Protein AF-A0A420BKL4-F1 (afdb_monomer)

pLDDT: mean 74.93, std 11.29, range [52.28, 95.12]

Mean predicted aligned error: 17.03 Å

Structure (mmCIF, N/CA/C/O backbone):
data_AF-A0A420BKL4-F1
#
_entry.id   AF-A0A420BKL4-F1
#
loop_
_atom_site.group_PDB
_atom_site.id
_atom_site.type_symbol
_atom_site.label_atom_id
_atom_site.label_alt_id
_atom_site.label_comp_id
_atom_site.label_asym_id
_atom_site.label_entity_id
_atom_site.label_seq_id
_atom_site.pdbx_PDB_ins_code
_atom_site.Cartn_x
_atom_site.Cartn_y
_atom_site.Cartn_z
_atom_site.occupancy
_atom_site.B_iso_or_equiv
_atom_site.auth_seq_id
_atom_site.auth_comp_id
_atom_site.auth_asym_id
_atom_site.auth_atom_id
_atom_site.pdbx_PDB_model_num
ATOM 1 N N . MET A 1 1 ? -34.148 3.876 55.852 1.00 53.66 1 MET A N 1
ATOM 2 C CA . MET A 1 1 ? -34.516 3.907 54.414 1.00 53.66 1 MET A CA 1
ATOM 3 C C . MET A 1 1 ? -33.593 2.957 53.658 1.00 53.66 1 MET A C 1
ATOM 5 O O . MET A 1 1 ? -32.383 3.108 53.766 1.00 53.66 1 MET A O 1
ATOM 9 N N . LYS A 1 2 ? -34.124 1.938 52.968 1.00 64.88 2 LYS A N 1
ATOM 10 C CA . LYS A 1 2 ? -33.305 1.006 52.170 1.00 64.88 2 LYS A CA 1
ATOM 11 C C . LYS A 1 2 ? -32.885 1.707 50.871 1.00 64.88 2 LYS A C 1
ATOM 13 O O . LYS A 1 2 ? -33.750 2.180 50.141 1.00 64.88 2 LYS A O 1
ATOM 18 N N . LYS A 1 3 ? -31.579 1.800 50.591 1.00 71.81 3 LYS A N 1
ATOM 19 C CA . LYS A 1 3 ? -31.074 2.313 49.306 1.00 71.81 3 LYS A CA 1
ATOM 20 C C . LYS A 1 3 ? -31.479 1.333 48.204 1.00 71.81 3 LYS A C 1
ATOM 22 O O . LYS A 1 3 ? -31.086 0.171 48.248 1.00 71.81 3 LYS A O 1
ATOM 27 N N . GLN A 1 4 ? -32.269 1.790 47.237 1.00 77.38 4 GLN A N 1
ATOM 28 C CA . GLN A 1 4 ? -32.543 1.009 46.034 1.00 77.38 4 GLN A CA 1
ATOM 29 C C . GLN A 1 4 ? -31.263 0.957 45.191 1.00 77.38 4 GLN A C 1
ATOM 31 O O . GLN A 1 4 ? -30.705 1.999 44.843 1.00 77.38 4 GLN A O 1
ATOM 36 N N . GLN A 1 5 ? -30.768 -0.244 44.893 1.00 80.06 5 GLN A N 1
ATOM 37 C CA . GLN A 1 5 ? -29.655 -0.416 43.962 1.00 80.06 5 GLN A CA 1
ATOM 38 C C . GLN A 1 5 ? -30.133 -0.081 42.545 1.00 80.06 5 GLN A C 1
ATOM 40 O O . GLN A 1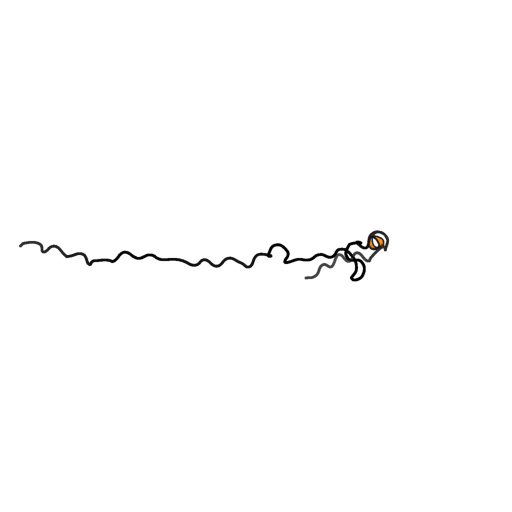 5 ? -31.096 -0.672 42.053 1.00 80.06 5 GLN A O 1
ATOM 45 N N . LYS A 1 6 ? -29.467 0.876 41.887 1.00 85.44 6 LYS A N 1
ATOM 46 C CA . LYS A 1 6 ? -29.692 1.154 40.463 1.00 85.44 6 LYS A CA 1
ATOM 47 C C . LYS A 1 6 ? -29.270 -0.069 39.651 1.00 85.44 6 L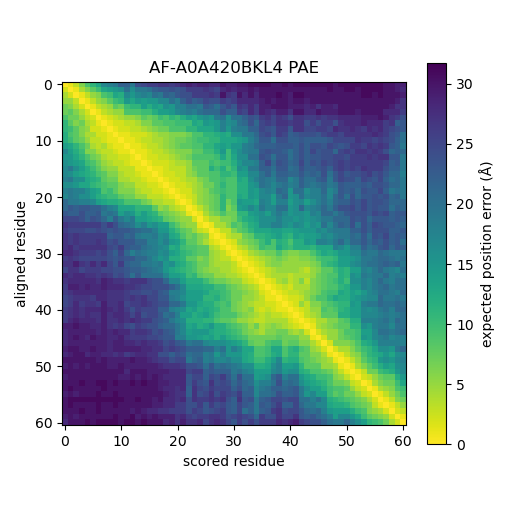YS A C 1
ATOM 49 O O . LYS A 1 6 ? -28.172 -0.584 39.840 1.00 85.44 6 LYS A O 1
ATOM 54 N N . ARG A 1 7 ? -30.142 -0.517 38.749 1.00 85.19 7 ARG A N 1
ATOM 55 C CA . ARG A 1 7 ? -29.820 -1.574 37.785 1.00 85.19 7 ARG A CA 1
ATOM 56 C C . ARG A 1 7 ? -28.959 -0.989 36.669 1.00 85.19 7 ARG A C 1
ATOM 58 O O . ARG A 1 7 ? -29.272 0.086 36.161 1.00 85.19 7 ARG A O 1
ATOM 65 N N . THR A 1 8 ? -27.903 -1.700 36.294 1.00 88.38 8 THR A N 1
ATOM 66 C CA . THR A 1 8 ? -27.078 -1.360 35.131 1.00 88.38 8 THR A CA 1
ATOM 67 C C . THR A 1 8 ? -27.756 -1.902 33.870 1.00 88.38 8 THR A C 1
ATOM 69 O O . THR A 1 8 ? -28.186 -3.059 33.885 1.00 88.38 8 THR A O 1
ATOM 72 N N . PRO A 1 9 ? -27.900 -1.105 32.798 1.00 91.06 9 PRO A N 1
ATOM 73 C CA . PRO A 1 9 ? -28.427 -1.605 31.533 1.00 91.06 9 PRO A CA 1
ATOM 74 C C . PRO A 1 9 ? -27.469 -2.630 30.917 1.00 91.06 9 PRO A C 1
ATOM 76 O O . PRO A 1 9 ? -26.250 -2.509 31.036 1.00 91.06 9 PRO A O 1
ATOM 79 N N . TYR A 1 10 ? -28.035 -3.638 30.256 1.00 92.19 10 TYR A N 1
ATOM 80 C CA .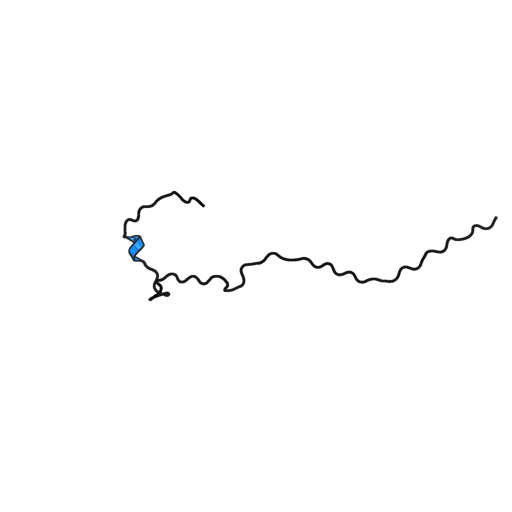 TYR A 1 10 ? -27.260 -4.596 29.477 1.00 92.19 10 TYR A CA 1
ATOM 81 C C . TYR A 1 10 ? -26.715 -3.926 28.212 1.00 92.19 10 TYR A C 1
ATOM 83 O O . TYR A 1 10 ? -27.437 -3.191 27.538 1.00 92.19 10 TYR A O 1
ATOM 91 N N . VAL A 1 11 ? -25.454 -4.207 27.893 1.00 92.94 11 VAL A N 1
ATOM 92 C CA . VAL A 1 11 ? -24.808 -3.805 26.642 1.00 92.94 11 VAL A CA 1
ATOM 93 C C . VAL A 1 11 ? -24.352 -5.077 25.945 1.00 92.94 11 VAL A C 1
ATOM 95 O O . VAL A 1 11 ? -23.582 -5.855 26.507 1.00 92.94 11 VAL A O 1
ATOM 98 N N . GLU A 1 12 ? -24.864 -5.301 24.740 1.00 95.12 12 GLU A N 1
ATOM 99 C CA . GLU A 1 12 ? -24.495 -6.455 23.927 1.00 95.12 12 GLU A CA 1
ATOM 100 C C . GLU A 1 12 ? -23.042 -6.341 23.422 1.00 95.12 12 GLU A C 1
ATOM 102 O O . GLU A 1 12 ? -22.582 -5.235 23.115 1.00 95.12 12 GLU A O 1
ATOM 107 N N . PRO A 1 13 ? -22.304 -7.457 23.302 1.00 93.62 13 PRO A N 1
ATOM 108 C CA . PRO A 1 13 ? -20.998 -7.461 22.654 1.00 93.62 13 PRO A CA 1
ATOM 109 C C . PRO A 1 13 ? -21.113 -7.048 21.183 1.00 93.62 13 PRO A C 1
ATOM 111 O O . PRO A 1 13 ? -22.018 -7.495 20.477 1.00 93.62 13 PRO A O 1
ATOM 114 N N . ARG A 1 14 ? -20.176 -6.229 20.698 1.00 92.94 14 ARG A N 1
ATOM 115 C CA . ARG A 1 14 ? -20.1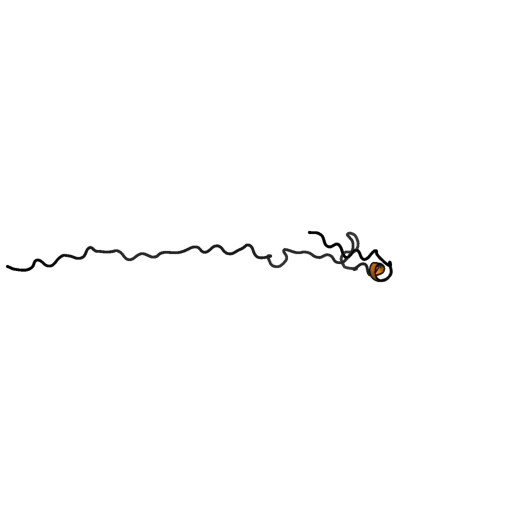23 -5.791 19.296 1.00 92.94 14 ARG A CA 1
ATOM 116 C C . ARG A 1 14 ? -18.719 -5.960 18.729 1.00 92.94 14 ARG A C 1
ATOM 118 O O . ARG A 1 14 ? -17.737 -5.708 19.422 1.00 92.94 14 ARG A O 1
ATOM 125 N N . VAL A 1 15 ? -18.646 -6.367 17.463 1.00 94.12 15 VAL A N 1
ATOM 126 C CA . VAL A 1 15 ? -17.412 -6.389 16.669 1.00 94.12 15 VAL A CA 1
ATOM 127 C C . VAL A 1 15 ? -17.436 -5.175 15.751 1.00 94.12 15 VAL A C 1
ATOM 129 O O . VAL A 1 15 ? -18.384 -4.999 14.988 1.00 94.12 15 VAL A O 1
ATOM 132 N N . THR A 1 16 ? -16.399 -4.348 15.829 1.00 91.44 16 THR A N 1
ATOM 133 C CA . THR A 1 16 ? -16.239 -3.167 14.976 1.00 91.44 16 THR A CA 1
ATOM 134 C C . THR A 1 16 ? -15.030 -3.379 14.078 1.00 91.44 16 THR A C 1
ATOM 136 O O . THR A 1 16 ? -13.952 -3.706 14.568 1.00 91.44 16 THR A O 1
ATOM 139 N N . ALA A 1 17 ? -15.207 -3.185 12.773 1.00 92.19 17 ALA A N 1
ATOM 140 C CA . ALA A 1 17 ? -14.120 -3.159 11.806 1.00 92.19 17 ALA A CA 1
ATOM 141 C C . ALA A 1 17 ? -13.927 -1.721 11.318 1.00 92.19 17 ALA A C 1
ATOM 143 O O . ALA A 1 17 ? -14.889 -1.067 10.918 1.00 92.19 17 ALA A O 1
ATOM 144 N N . THR A 1 18 ? -12.686 -1.247 11.345 1.00 93.12 18 THR A N 1
ATOM 145 C CA . THR A 1 18 ? -12.297 0.032 10.748 1.00 93.12 18 THR A CA 1
ATOM 146 C C . THR A 1 18 ? -11.552 -0.273 9.463 1.00 93.12 18 THR A C 1
ATOM 148 O O . THR A 1 18 ? -10.508 -0.921 9.495 1.00 93.12 18 THR A O 1
ATOM 151 N N . VAL A 1 19 ? -12.095 0.173 8.334 1.00 90.06 19 VAL A N 1
ATOM 152 C CA . VAL A 1 19 ? -11.401 0.088 7.049 1.00 90.06 19 VAL A CA 1
ATOM 153 C C . VAL A 1 19 ? -10.430 1.258 6.973 1.00 90.06 19 VAL A C 1
ATOM 155 O O . VAL A 1 19 ? -10.836 2.408 7.119 1.00 90.06 19 VAL A O 1
ATOM 158 N N . VAL A 1 20 ? -9.150 0.954 6.780 1.00 89.50 20 VAL A N 1
ATOM 159 C CA . VAL A 1 20 ? -8.112 1.951 6.515 1.00 89.50 20 VAL A CA 1
ATOM 160 C C . VAL A 1 20 ? -7.730 1.810 5.052 1.00 89.50 20 VAL A C 1
ATOM 162 O O . VAL A 1 20 ? -7.266 0.750 4.633 1.00 89.50 20 VAL A O 1
ATOM 165 N N . GLU A 1 21 ? -7.967 2.860 4.274 1.00 85.19 21 GLU A N 1
ATOM 166 C CA . GLU A 1 21 ? -7.543 2.914 2.879 1.00 85.19 21 GLU A CA 1
ATOM 167 C C . GLU A 1 21 ? -6.046 3.220 2.815 1.00 85.19 21 GLU A C 1
ATOM 169 O O . GLU A 1 21 ? -5.539 4.079 3.538 1.00 85.19 21 GLU A O 1
ATOM 174 N N . LEU A 1 22 ? -5.336 2.487 1.961 1.00 83.06 22 LEU A N 1
ATOM 175 C CA . LEU A 1 22 ? -3.934 2.742 1.660 1.00 83.06 22 LEU A CA 1
ATOM 176 C C . LEU A 1 22 ? -3.843 3.553 0.368 1.00 83.06 22 LEU A C 1
ATOM 178 O O . LEU A 1 22 ? -4.702 3.447 -0.509 1.00 83.06 22 LEU A O 1
ATOM 182 N N . GLU A 1 23 ? -2.789 4.352 0.247 1.00 78.81 23 GLU A N 1
ATOM 183 C CA . GLU A 1 23 ? -2.474 5.050 -0.996 1.00 78.81 23 GLU A CA 1
ATOM 184 C C . GLU A 1 23 ? -2.260 4.068 -2.158 1.00 78.81 23 GLU A C 1
ATOM 186 O O . GLU A 1 23 ? -1.854 2.916 -1.971 1.00 78.81 23 GLU A O 1
ATOM 191 N N . GLN A 1 24 ? -2.530 4.527 -3.382 1.00 73.00 24 GLN A N 1
ATOM 192 C CA . GLN A 1 24 ? -2.235 3.739 -4.574 1.00 73.00 24 GLN A CA 1
ATOM 193 C C . GLN A 1 24 ? -0.718 3.695 -4.778 1.00 73.00 24 GLN A C 1
ATOM 195 O O . GLN A 1 24 ? -0.117 4.647 -5.270 1.00 73.00 24 GLN A O 1
ATOM 200 N N . GLY A 1 25 ? -0.093 2.588 -4.382 1.00 70.81 25 GLY A N 1
ATOM 201 C CA . GLY A 1 25 ? 1.306 2.320 -4.698 1.00 70.81 25 GLY A CA 1
ATOM 202 C C . GLY A 1 25 ? 1.509 2.034 -6.190 1.00 70.81 25 GLY A C 1
ATOM 203 O O . GLY A 1 25 ? 0.612 1.540 -6.875 1.00 70.81 25 GLY A O 1
ATOM 204 N N . ILE A 1 26 ? 2.717 2.300 -6.689 1.00 73.75 26 ILE A N 1
ATOM 205 C CA . ILE A 1 26 ? 3.174 1.822 -8.001 1.00 73.75 26 ILE A CA 1
ATOM 206 C C . ILE A 1 26 ? 3.115 0.290 -7.972 1.00 73.75 26 ILE A C 1
ATOM 208 O O . ILE A 1 26 ? 3.879 -0.354 -7.249 1.00 73.75 26 ILE A O 1
ATOM 212 N N . ALA A 1 27 ? 2.167 -0.302 -8.702 1.00 73.69 27 ALA A N 1
ATOM 213 C CA . ALA A 1 27 ? 2.036 -1.752 -8.760 1.00 73.69 27 ALA A CA 1
ATOM 214 C C . ALA A 1 27 ? 3.308 -2.364 -9.366 1.00 73.69 27 ALA A C 1
ATOM 216 O O . ALA A 1 27 ? 3.915 -1.796 -10.274 1.00 73.69 27 ALA A O 1
ATOM 217 N N . ALA A 1 28 ? 3.723 -3.538 -8.885 1.00 68.88 28 ALA A N 1
ATOM 218 C CA . ALA A 1 28 ? 4.859 -4.243 -9.470 1.00 68.88 28 ALA A CA 1
ATOM 219 C C . ALA A 1 28 ? 4.615 -4.447 -10.980 1.00 68.88 28 ALA A C 1
ATOM 221 O O . ALA A 1 28 ? 3.663 -5.118 -11.373 1.00 68.88 28 ALA A O 1
ATOM 222 N N . GLY A 1 29 ? 5.447 -3.822 -11.820 1.00 66.88 29 GLY A N 1
ATOM 223 C CA . GLY A 1 29 ? 5.305 -3.840 -13.281 1.00 66.88 29 GLY A CA 1
ATOM 224 C C . GLY A 1 29 ? 4.460 -2.714 -13.896 1.00 66.88 29 GLY A C 1
ATOM 225 O O . GLY A 1 29 ? 4.261 -2.723 -15.107 1.00 66.88 29 GLY A O 1
ATOM 226 N N . SER A 1 30 ? 3.987 -1.725 -13.127 1.00 71.00 30 SER A N 1
ATOM 227 C CA . SER A 1 30 ? 3.214 -0.594 -13.676 1.00 71.00 30 SER A CA 1
ATOM 228 C C . SER A 1 30 ? 4.057 0.427 -14.446 1.00 71.00 30 SER A C 1
ATOM 230 O O . SER A 1 30 ? 3.505 1.328 -15.070 1.00 71.00 30 SER A O 1
ATOM 232 N N . ALA A 1 31 ? 5.383 0.295 -14.416 1.00 71.38 31 ALA A N 1
ATOM 233 C CA . ALA A 1 31 ? 6.298 1.051 -15.255 1.00 71.38 31 ALA A CA 1
ATOM 234 C C . ALA A 1 31 ? 7.039 0.084 -16.185 1.00 71.38 31 ALA A C 1
ATOM 236 O O . ALA A 1 31 ? 7.800 -0.772 -15.733 1.00 71.38 31 ALA A O 1
ATOM 237 N N . SER A 1 32 ? 6.818 0.230 -17.490 1.00 74.62 32 SER A N 1
ATOM 238 C CA . SER A 1 32 ? 7.654 -0.384 -18.518 1.00 74.62 32 SER A CA 1
ATOM 239 C C . SER A 1 32 ? 8.593 0.692 -19.045 1.00 74.62 32 SER A C 1
ATOM 241 O O . SER A 1 32 ? 8.160 1.631 -19.710 1.00 74.62 32 SER A O 1
ATOM 243 N N . VAL A 1 33 ? 9.875 0.577 -18.707 1.00 73.19 33 VAL A N 1
ATOM 244 C CA . VAL A 1 33 ? 10.930 1.394 -19.308 1.00 73.19 33 VAL A CA 1
ATOM 245 C C . VAL A 1 33 ? 11.548 0.603 -20.456 1.00 73.19 33 VAL A C 1
ATOM 247 O O . VAL A 1 33 ? 12.120 -0.463 -20.243 1.00 73.19 33 VAL A O 1
ATOM 250 N N . ASN A 1 34 ? 11.412 1.116 -21.678 1.00 77.56 34 ASN A N 1
ATOM 251 C CA . ASN A 1 34 ? 12.122 0.607 -22.848 1.00 77.56 34 ASN A CA 1
ATOM 252 C C . ASN A 1 34 ? 13.280 1.570 -23.123 1.00 77.56 34 ASN A C 1
ATOM 254 O O . ASN A 1 34 ? 13.030 2.664 -23.624 1.00 77.56 34 ASN A O 1
ATOM 258 N N . PRO A 1 35 ? 14.523 1.220 -22.750 1.00 73.38 35 PRO A N 1
ATOM 259 C CA . PRO A 1 35 ? 15.653 2.139 -22.862 1.00 73.38 35 PRO A CA 1
ATOM 260 C C . PRO A 1 35 ? 16.075 2.407 -24.318 1.00 73.38 35 PRO A C 1
ATOM 262 O O . PRO A 1 35 ? 16.853 3.325 -24.560 1.00 73.38 35 PRO A O 1
ATOM 265 N N . GLY A 1 36 ? 15.590 1.617 -25.283 1.00 76.00 36 GLY A N 1
ATOM 266 C CA . GLY A 1 36 ? 15.828 1.806 -26.714 1.00 76.00 36 GLY A CA 1
ATOM 267 C C . GLY A 1 36 ? 14.661 2.432 -27.489 1.00 76.00 36 GLY A C 1
ATOM 268 O O . GLY A 1 36 ? 13.644 2.839 -26.935 1.00 76.00 36 GLY A O 1
ATOM 269 N N . GLY A 1 37 ? 14.806 2.505 -28.814 1.00 72.12 37 GLY A N 1
ATOM 270 C CA . GLY A 1 37 ? 13.767 3.024 -29.713 1.00 72.12 37 GLY A CA 1
ATOM 271 C C . GLY A 1 37 ? 12.597 2.054 -29.926 1.00 72.12 37 GLY A C 1
ATOM 272 O O . GLY A 1 37 ? 12.703 0.864 -29.645 1.00 72.12 37 GLY A O 1
ATOM 273 N N . THR A 1 38 ? 11.494 2.540 -30.506 1.00 74.12 38 THR A N 1
ATOM 274 C CA . THR A 1 38 ? 10.278 1.740 -30.784 1.00 74.12 38 THR A CA 1
ATOM 275 C C . THR A 1 38 ? 10.537 0.488 -31.627 1.00 74.12 38 THR A C 1
ATOM 277 O O . THR A 1 38 ? 9.852 -0.516 -31.460 1.00 74.12 38 THR A O 1
ATOM 280 N N . SER A 1 39 ? 11.533 0.530 -32.514 1.00 79.44 39 SER A N 1
ATOM 281 C CA . SER A 1 39 ? 11.953 -0.596 -33.353 1.00 79.44 39 SER A CA 1
ATOM 282 C C . SER A 1 3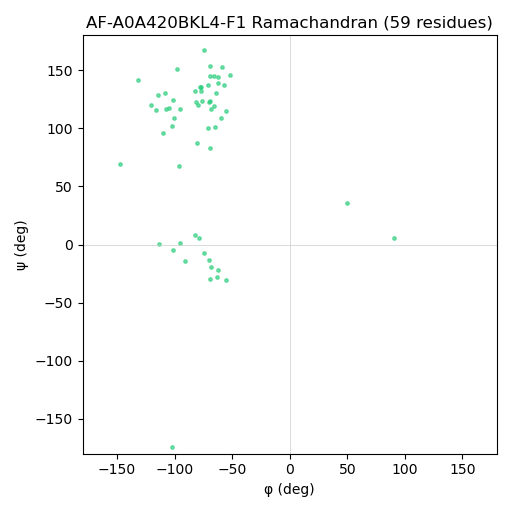9 ? 13.048 -1.468 -32.732 1.00 79.44 39 SER A C 1
ATOM 284 O O . SER A 1 39 ? 13.291 -2.565 -33.229 1.00 79.44 39 SER A O 1
ATOM 286 N N . ASN A 1 40 ? 13.721 -1.006 -31.672 1.00 74.50 40 ASN A N 1
ATOM 287 C CA . ASN A 1 40 ? 14.810 -1.731 -31.018 1.00 74.50 40 ASN A CA 1
ATOM 288 C C . ASN A 1 40 ? 14.844 -1.431 -29.503 1.00 74.50 40 ASN A C 1
ATOM 290 O O . ASN A 1 40 ? 15.746 -0.739 -29.023 1.00 74.50 40 ASN A O 1
ATOM 294 N N . PRO A 1 41 ? 13.849 -1.917 -28.738 1.00 71.69 41 PRO A N 1
ATOM 295 C CA . PRO A 1 41 ? 13.610 -1.497 -27.354 1.00 71.69 41 PRO A CA 1
ATOM 296 C C . PRO A 1 41 ? 14.699 -1.950 -26.370 1.00 71.69 41 PRO A C 1
ATOM 298 O O . PRO A 1 41 ? 14.834 -1.365 -25.297 1.00 71.69 41 PRO A O 1
ATOM 301 N N . SER A 1 42 ? 15.492 -2.962 -26.737 1.00 76.06 42 SER A N 1
ATOM 302 C CA . SER A 1 42 ? 16.592 -3.504 -25.924 1.00 76.06 42 SER A CA 1
ATOM 303 C C . SER A 1 42 ? 17.961 -2.908 -26.262 1.00 76.06 42 SER A C 1
ATOM 305 O O . SER A 1 42 ? 18.956 -3.310 -25.665 1.00 76.06 42 SER A O 1
ATOM 307 N N . SER A 1 43 ? 18.027 -1.972 -27.210 1.00 76.69 43 SER A N 1
ATOM 308 C CA . SER A 1 43 ? 19.259 -1.277 -27.573 1.00 76.69 43 SER A CA 1
ATOM 309 C C . SER A 1 43 ? 19.169 0.176 -27.124 1.00 76.69 43 SER A C 1
ATOM 311 O O . SER A 1 43 ? 18.585 0.987 -27.850 1.00 76.69 43 SER A O 1
ATOM 313 N N . PRO A 1 44 ? 19.710 0.527 -25.946 1.00 69.25 44 PRO A N 1
ATOM 314 C CA . PRO A 1 44 ? 19.802 1.924 -25.554 1.00 69.25 44 PRO A CA 1
ATOM 315 C C . PRO A 1 44 ? 20.586 2.702 -26.608 1.00 69.25 44 PRO A C 1
ATOM 317 O O . PRO A 1 44 ? 21.601 2.215 -27.109 1.00 69.25 44 PRO A O 1
ATOM 320 N N . LYS A 1 45 ? 20.108 3.899 -26.953 1.00 66.94 45 LYS A N 1
ATOM 321 C CA . LYS A 1 45 ? 20.872 4.817 -27.798 1.00 66.94 45 LYS A CA 1
ATOM 322 C C . LYS A 1 45 ? 22.083 5.290 -27.005 1.00 66.94 45 LYS A C 1
ATOM 324 O O . LYS A 1 45 ? 21.939 5.909 -25.955 1.00 66.94 45 LYS A O 1
ATOM 329 N N . THR A 1 46 ? 23.271 4.949 -27.480 1.00 68.69 46 THR A N 1
ATOM 330 C CA . THR A 1 46 ? 24.550 5.346 -26.860 1.00 68.69 46 THR A CA 1
ATOM 331 C C . THR A 1 46 ? 25.203 6.514 -27.594 1.00 68.69 46 THR A C 1
ATOM 333 O O . THR A 1 46 ? 26.226 7.037 -27.159 1.00 68.69 46 THR A O 1
ATOM 336 N N . GLU A 1 47 ? 24.596 6.930 -28.706 1.00 65.56 47 GLU A N 1
ATOM 337 C CA . GLU A 1 47 ? 25.083 7.986 -29.592 1.00 65.56 47 GLU A CA 1
ATOM 338 C C . GLU A 1 47 ? 25.010 9.378 -28.937 1.00 65.56 47 GLU A C 1
ATOM 340 O O . GLU A 1 47 ? 25.887 10.206 -29.177 1.00 65.56 47 GLU A O 1
ATOM 345 N N . ASP A 1 48 ? 24.048 9.598 -28.028 1.00 60.44 48 ASP A N 1
ATOM 346 C CA . ASP A 1 48 ? 23.869 10.860 -27.286 1.00 60.44 48 ASP A CA 1
ATOM 347 C C . ASP A 1 48 ? 25.068 11.212 -26.390 1.00 60.44 48 ASP A C 1
ATOM 349 O O . ASP A 1 48 ? 25.272 12.379 -26.057 1.00 60.44 48 ASP A O 1
ATOM 353 N N . TRP A 1 49 ? 25.901 10.233 -26.012 1.00 66.31 49 TRP A N 1
ATOM 354 C CA . TRP A 1 49 ? 27.098 10.492 -25.202 1.00 66.31 49 TRP A CA 1
ATOM 355 C C . TRP A 1 49 ? 28.111 11.385 -25.940 1.00 66.31 49 TRP A C 1
ATOM 357 O O . TRP A 1 49 ? 28.867 12.124 -25.308 1.00 66.31 49 TRP A O 1
ATOM 367 N N . PHE A 1 50 ? 28.127 11.337 -27.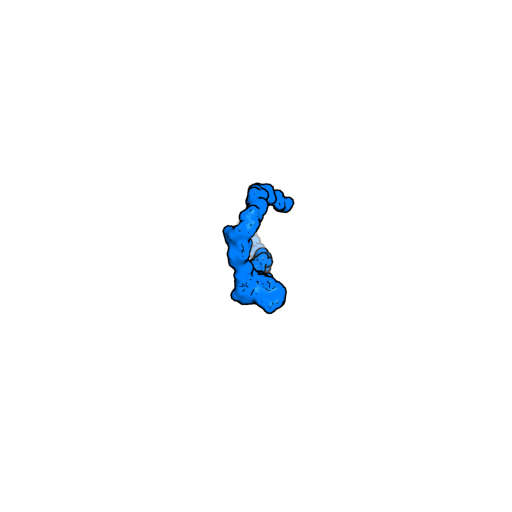276 1.00 63.12 50 PHE A N 1
ATOM 368 C CA . PHE A 1 50 ? 29.071 12.081 -28.115 1.00 63.12 50 PHE A CA 1
ATOM 369 C C . PHE A 1 50 ? 28.414 13.173 -28.970 1.00 63.12 50 PHE A C 1
ATOM 371 O O . PHE A 1 50 ? 29.130 13.872 -29.684 1.00 63.12 50 PHE A O 1
ATOM 378 N N . ASP A 1 51 ? 27.092 13.365 -28.885 1.00 64.38 51 ASP A N 1
ATOM 379 C CA . ASP A 1 51 ? 26.359 14.328 -29.729 1.00 64.38 51 ASP A CA 1
ATOM 380 C C . ASP A 1 51 ? 26.416 15.778 -29.214 1.00 64.38 51 ASP A C 1
ATOM 382 O O . ASP A 1 51 ? 25.741 16.670 -29.718 1.00 64.38 51 ASP A O 1
ATOM 386 N N . ASN A 1 52 ? 27.236 16.046 -28.189 1.00 62.47 52 ASN A N 1
ATOM 387 C CA . ASN A 1 52 ? 27.470 17.396 -27.669 1.00 62.47 52 ASN A CA 1
ATOM 388 C C . ASN A 1 52 ? 26.154 18.165 -27.403 1.00 62.47 52 ASN A C 1
ATOM 390 O O . ASN A 1 52 ? 26.068 19.372 -27.654 1.00 62.47 52 ASN A O 1
ATOM 394 N N . GLY A 1 53 ? 25.124 17.431 -26.952 1.00 62.00 53 GLY A N 1
ATOM 395 C CA . GLY A 1 53 ? 23.770 17.936 -26.761 1.00 62.00 53 GLY A CA 1
ATOM 396 C C . GLY A 1 53 ? 23.765 19.205 -25.914 1.00 62.00 53 GLY A C 1
ATOM 397 O O . GLY A 1 53 ? 24.594 19.379 -25.019 1.00 62.00 53 GLY A O 1
ATOM 398 N N . SER A 1 54 ? 22.837 20.121 -26.201 1.00 66.25 54 SER A N 1
ATOM 399 C CA . SER A 1 54 ? 22.688 21.339 -25.407 1.00 66.25 54 SER A CA 1
ATOM 40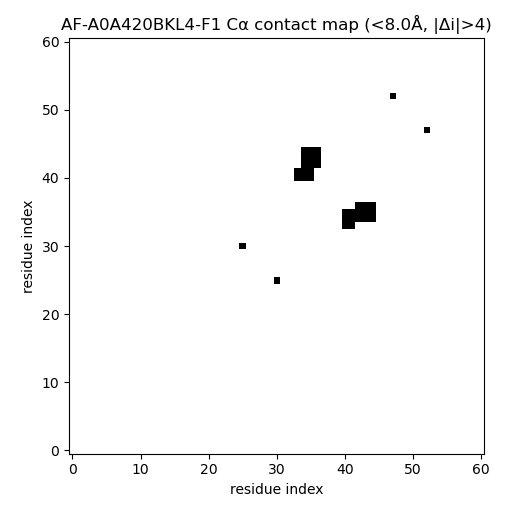0 C C . SER A 1 54 ? 22.246 20.955 -23.994 1.00 66.25 54 S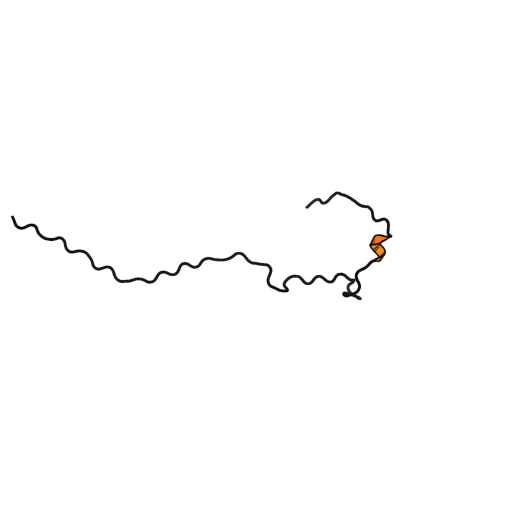ER A C 1
ATOM 402 O O . SER A 1 54 ? 21.085 20.625 -23.761 1.00 66.25 54 SER A O 1
ATOM 404 N N . GLN A 1 55 ? 23.197 20.954 -23.058 1.00 61.72 55 GLN A N 1
ATOM 405 C CA . GLN A 1 55 ? 22.935 20.795 -21.632 1.00 61.72 55 GLN A CA 1
ATOM 406 C C . GLN A 1 55 ? 22.227 22.054 -21.131 1.00 61.72 55 GLN A C 1
ATOM 408 O O . GLN A 1 55 ? 22.861 22.983 -20.631 1.00 61.72 55 GLN A O 1
ATOM 413 N N . ASN A 1 56 ? 20.910 22.108 -21.309 1.00 64.94 56 ASN A N 1
ATOM 414 C CA . ASN A 1 56 ? 20.099 23.092 -20.622 1.00 64.94 56 ASN A CA 1
ATOM 415 C C . ASN A 1 56 ? 19.866 22.598 -19.187 1.00 64.94 56 ASN A C 1
ATOM 417 O O . ASN A 1 56 ? 19.331 21.513 -18.980 1.00 64.94 56 ASN A O 1
ATOM 421 N N . THR A 1 57 ? 20.305 23.379 -18.200 1.00 60.47 57 THR A N 1
ATOM 422 C CA . THR A 1 57 ? 20.054 23.127 -16.771 1.00 60.47 5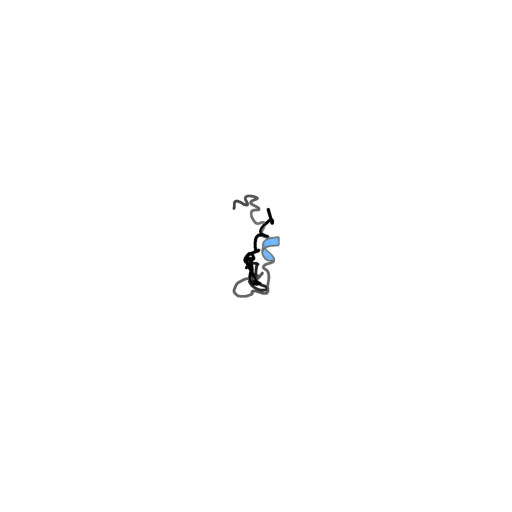7 THR A CA 1
ATOM 423 C C . THR A 1 57 ? 18.650 23.546 -16.335 1.00 60.47 57 THR A C 1
ATOM 425 O O . THR A 1 57 ? 18.349 23.525 -15.144 1.00 60.47 57 THR A O 1
ATOM 428 N N . ASP A 1 58 ? 17.816 23.969 -17.279 1.00 60.94 58 ASP A N 1
ATOM 429 C CA . ASP A 1 58 ? 16.435 24.358 -17.052 1.00 60.94 58 ASP A CA 1
ATOM 430 C C . ASP A 1 58 ? 15.548 23.112 -16.963 1.00 60.94 58 ASP A C 1
ATOM 432 O O . ASP A 1 58 ? 15.042 22.590 -17.959 1.00 60.94 58 ASP A O 1
ATOM 436 N N . PHE A 1 59 ? 15.441 22.580 -15.748 1.00 66.75 59 PHE A N 1
ATOM 437 C CA . PHE A 1 59 ? 14.480 21.542 -15.399 1.00 66.75 59 PHE A CA 1
ATOM 438 C C . PHE A 1 59 ? 13.254 22.203 -14.769 1.00 66.75 59 PHE A C 1
ATOM 440 O O . PHE A 1 59 ? 13.010 22.052 -13.571 1.00 66.75 59 PHE A O 1
ATOM 447 N N . ASP A 1 60 ? 12.510 22.961 -15.570 1.00 57.59 60 ASP A N 1
ATOM 448 C CA . ASP A 1 60 ? 11.213 23.485 -15.155 1.00 57.59 60 ASP A CA 1
ATOM 449 C C . ASP A 1 60 ? 10.147 22.373 -15.222 1.00 57.59 60 ASP A C 1
ATOM 451 O O . ASP A 1 60 ? 10.085 21.597 -16.181 1.00 57.59 60 ASP A O 1
ATOM 455 N N . ILE A 1 61 ? 9.367 22.269 -14.137 1.00 52.28 61 ILE A N 1
ATOM 456 C CA . ILE A 1 61 ? 8.368 21.221 -13.854 1.00 52.28 61 ILE A CA 1
ATOM 457 C C . ILE A 1 61 ? 7.024 21.479 -14.542 1.00 52.28 61 ILE A C 1
ATOM 459 O O . ILE A 1 61 ? 6.626 22.662 -14.656 1.00 52.28 61 ILE A O 1
#

Secondary structure (DSSP, 8-state):
-PPPPPPPPP----------PPP----TT------EETTEEEEE--GGGTS----------

Foldseek 3Di:
DDDDDDDDDDDDDDDDDDDDDDDDDCPDVVDDQQQDDPVCSVDHPPVVVPPPDPPDPPPDD

Solvent-accessible surface area (backbone atoms only — not comparable to full-atom values): 4729 Å² total; per-residue (Å²): 133,85,82,80,81,81,81,80,82,89,78,80,92,81,88,84,85,83,89,78,87,74,79,90,68,86,51,95,75,73,71,83,85,59,70,20,48,98,91,41,42,88,49,58,77,69,64,68,81,75,60,76,64,87,84,70,87,78,80,80,132

Organism: Sphingobacterium detergens (NCBI:txid1145106)

Sequence (61 aa):
MKKQQKRTPYVEPRVTATVVELEQGIAAGSASVNPGGTSNPSSPKTEDWFDNGSQNTDFDI

Radius of gyration: 33.5 Å; Cα contacts (8 Å, |Δi|>4): 17; chains: 1; bounding box: 64×32×88 Å